Protein AF-A0A1E4TFN8-F1 (afdb_monomer_lite)

InterPro domains:
  IPR007232 DNA repair protein Rad52/59/22 [PTHR12132] (4-101)
  IPR041247 Rad52 family [PF04098] (3-101)
  IPR042525 DNA repair protein Rad52/59/22 superfamily [G3DSA:3.30.390.80] (1-101)

Radius of gyration: 15.19 Å; chains: 1; bounding box: 37×29×42 Å

Secondary structure (DSSP, 8-state):
------HHHHHHHHHHHH-TTSEEEEEEEEEEEEEEEETTEEEEEEEEEEEEEETTS-EEEEEEEEEEEEES-HHHHHHHHHHHHHHHHHHHHHHTT-TT-

Structure (mmCIF, N/CA/C/O backbone):
data_AF-A0A1E4TFN8-F1
#
_entry.id   AF-A0A1E4TFN8-F1
#
loop_
_atom_site.group_PDB
_atom_site.id
_atom_site.type_symbol
_atom_site.label_atom_id
_atom_site.label_alt_id
_atom_site.label_comp_id
_atom_site.label_asym_id
_atom_site.label_entity_id
_atom_site.label_seq_id
_atom_site.pdbx_PDB_ins_code
_atom_site.Cartn_x
_atom_site.Cartn_y
_atom_site.Cartn_z
_atom_site.occupancy
_atom_site.B_iso_or_equiv
_atom_site.auth_seq_id
_atom_site.auth_comp_id
_atom_site.auth_asym_id
_atom_site.auth_atom_id
_atom_site.pdbx_PDB_model_num
ATOM 1 N N . MET A 1 1 ? -0.176 -23.412 2.458 1.00 35.56 1 MET A N 1
ATOM 2 C CA . MET A 1 1 ? -0.817 -22.851 1.247 1.00 35.56 1 MET A CA 1
ATOM 3 C C . MET A 1 1 ? -1.280 -21.442 1.596 1.00 35.56 1 MET A C 1
ATOM 5 O O . MET A 1 1 ? -2.294 -21.302 2.263 1.00 35.56 1 MET A O 1
ATOM 9 N N . TYR A 1 2 ? -0.493 -20.406 1.289 1.00 39.50 2 TYR A N 1
ATOM 10 C CA . TYR A 1 2 ? -0.861 -19.027 1.636 1.00 39.50 2 TYR A CA 1
ATOM 11 C C . TYR A 1 2 ? -2.032 -18.587 0.751 1.00 39.50 2 TYR A C 1
ATOM 13 O O . TYR A 1 2 ? -1.859 -18.387 -0.449 1.00 39.50 2 TYR A O 1
ATOM 21 N N . ARG A 1 3 ? -3.234 -18.488 1.329 1.00 42.44 3 ARG A N 1
ATOM 22 C CA . ARG A 1 3 ? -4.430 -18.002 0.632 1.00 42.44 3 ARG A CA 1
ATOM 23 C C . ARG A 1 3 ? -4.209 -16.518 0.328 1.00 42.44 3 ARG A C 1
ATOM 25 O O . ARG A 1 3 ? -4.124 -15.692 1.236 1.00 42.44 3 ARG A O 1
ATOM 32 N N . TYR A 1 4 ? -3.995 -16.198 -0.943 1.00 49.62 4 TYR A N 1
ATOM 33 C CA . TYR A 1 4 ? -3.814 -14.828 -1.405 1.00 49.62 4 TYR A CA 1
ATOM 34 C C . TYR A 1 4 ? -5.203 -14.185 -1.443 1.00 49.62 4 TYR A C 1
ATOM 36 O O . TYR A 1 4 ? -6.003 -14.482 -2.325 1.00 49.62 4 TYR A O 1
ATOM 44 N N . LEU A 1 5 ? -5.532 -13.389 -0.427 1.00 55.97 5 LEU A N 1
ATOM 45 C CA . LEU A 1 5 ? -6.771 -12.621 -0.422 1.00 55.97 5 LEU A CA 1
ATOM 46 C C . LEU A 1 5 ? -6.637 -11.503 -1.452 1.00 55.97 5 LEU A C 1
ATOM 48 O O . LEU A 1 5 ? -5.683 -10.723 -1.418 1.00 55.97 5 LEU A O 1
ATOM 52 N N . GLU A 1 6 ? -7.559 -11.454 -2.408 1.00 68.00 6 GLU A N 1
ATOM 53 C CA . GLU A 1 6 ? -7.682 -10.286 -3.270 1.00 68.00 6 GLU A CA 1
ATOM 54 C C . GLU A 1 6 ? -8.057 -9.076 -2.420 1.00 68.00 6 GLU A C 1
ATOM 56 O O . GLU A 1 6 ? -8.885 -9.169 -1.517 1.00 68.00 6 GLU A O 1
ATOM 61 N N . VAL A 1 7 ? -7.469 -7.925 -2.735 1.00 61.06 7 VAL A N 1
ATOM 62 C CA . VAL A 1 7 ? -7.643 -6.686 -1.968 1.00 61.06 7 VAL A CA 1
ATOM 63 C C . VAL A 1 7 ? -9.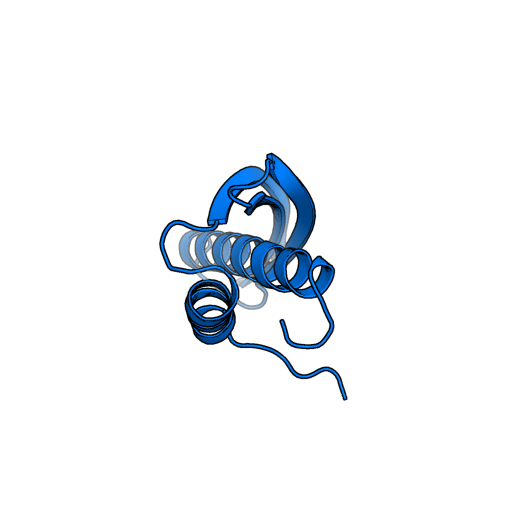124 -6.341 -1.799 1.00 61.06 7 VAL A C 1
ATOM 65 O O . VAL A 1 7 ? -9.557 -6.043 -0.692 1.00 61.06 7 VAL A O 1
ATOM 68 N N . GLY A 1 8 ? -9.924 -6.466 -2.866 1.00 63.09 8 GLY A N 1
ATOM 69 C CA . GLY A 1 8 ? -11.370 -6.224 -2.810 1.00 63.09 8 GLY A CA 1
ATOM 70 C C . GLY A 1 8 ? -12.105 -7.132 -1.819 1.00 63.09 8 GLY A C 1
ATOM 71 O O . GLY A 1 8 ? -13.030 -6.680 -1.145 1.00 63.09 8 GLY A O 1
ATOM 72 N N . ASN A 1 9 ? -11.644 -8.376 -1.655 1.00 70.44 9 ASN A N 1
ATOM 73 C CA . ASN A 1 9 ? -12.191 -9.290 -0.658 1.00 70.44 9 ASN A CA 1
ATOM 74 C C . ASN A 1 9 ? -11.792 -8.874 0.761 1.00 70.44 9 ASN A C 1
ATOM 76 O O . ASN A 1 9 ? -12.634 -8.961 1.645 1.00 70.44 9 ASN A O 1
ATOM 80 N N . SER A 1 10 ? -10.578 -8.357 0.979 1.00 70.38 10 SER A N 1
ATOM 81 C CA . SER A 1 10 ? -10.154 -7.849 2.293 1.00 70.38 10 SER A CA 1
ATOM 82 C C . SER A 1 10 ? -10.966 -6.627 2.742 1.00 70.38 10 SER A C 1
ATOM 84 O O . SER A 1 10 ? -11.399 -6.583 3.886 1.00 70.38 10 SER A O 1
ATOM 86 N N . PHE A 1 11 ? -11.253 -5.673 1.846 1.00 75.81 11 PHE A N 1
ATOM 87 C CA . PHE A 1 11 ? -12.110 -4.518 2.171 1.00 75.81 11 PHE A CA 1
ATOM 88 C C . PHE A 1 11 ? -13.545 -4.938 2.502 1.00 75.81 11 PHE A C 1
ATOM 90 O O . PHE A 1 11 ? -14.129 -4.452 3.470 1.00 75.81 11 PHE A O 1
ATOM 97 N N . ARG A 1 12 ? -14.121 -5.850 1.709 1.00 79.25 12 ARG A N 1
ATOM 98 C CA . ARG A 1 12 ? -15.475 -6.353 1.965 1.00 79.25 12 ARG A CA 1
ATOM 99 C C . ARG A 1 12 ? -15.541 -7.108 3.287 1.00 79.25 12 ARG A C 1
ATOM 101 O O . ARG A 1 12 ? -16.445 -6.873 4.072 1.00 79.25 12 ARG A O 1
ATOM 108 N N . LEU A 1 13 ? -14.556 -7.958 3.550 1.00 78.06 13 LEU A N 1
ATOM 109 C CA . LEU A 1 13 ? -14.500 -8.766 4.760 1.00 78.06 13 LEU A CA 1
ATOM 110 C C . LEU A 1 13 ? -14.236 -7.907 6.008 1.00 78.06 13 LEU A C 1
ATOM 112 O O . LEU A 1 13 ? -14.825 -8.161 7.052 1.00 78.06 13 LEU A O 1
ATOM 116 N N . ALA A 1 14 ? -13.457 -6.828 5.889 1.00 78.06 14 ALA A N 1
ATOM 117 C CA . ALA A 1 14 ? -13.341 -5.820 6.941 1.00 78.06 14 ALA A CA 1
ATOM 118 C C . ALA A 1 14 ? -14.682 -5.115 7.215 1.00 78.06 14 ALA A C 1
ATOM 120 O O . ALA A 1 14 ? -15.049 -4.943 8.374 1.00 78.06 14 ALA A O 1
ATOM 121 N N . ASN A 1 15 ? -15.449 -4.771 6.175 1.00 83.38 15 ASN A N 1
ATOM 122 C CA . ASN A 1 15 ? -16.796 -4.216 6.346 1.00 83.38 15 ASN A CA 1
ATOM 123 C C . ASN A 1 15 ? -17.779 -5.225 6.959 1.00 83.38 15 ASN A C 1
ATOM 125 O O . ASN A 1 15 ? -18.619 -4.819 7.756 1.00 83.38 15 ASN A O 1
ATOM 129 N N . ASP A 1 16 ? -17.671 -6.512 6.625 1.00 82.19 16 ASP A N 1
ATOM 130 C CA . ASP A 1 16 ? -18.527 -7.566 7.182 1.00 82.19 16 ASP A CA 1
ATOM 131 C C . ASP A 1 16 ? -18.202 -7.846 8.665 1.00 82.19 16 ASP A C 1
ATOM 133 O O . ASP A 1 16 ? -19.109 -8.122 9.448 1.00 82.19 16 ASP A O 1
ATOM 137 N N . ILE A 1 17 ? -16.925 -7.765 9.067 1.00 80.75 17 ILE A N 1
ATOM 138 C CA . ILE A 1 17 ? -16.475 -8.044 10.444 1.00 80.75 17 ILE A CA 1
ATOM 139 C C . ILE A 1 17 ? -16.620 -6.823 11.355 1.00 80.75 17 ILE A C 1
ATOM 141 O O . ILE A 1 17 ? -17.141 -6.940 12.462 1.00 80.75 17 ILE A O 1
ATOM 145 N N . PHE A 1 18 ? -16.129 -5.662 10.919 1.00 80.44 18 PHE A N 1
ATOM 146 C CA . PHE A 1 18 ? -16.066 -4.459 11.752 1.00 80.44 18 PHE A CA 1
ATOM 147 C C . PHE A 1 18 ? -17.249 -3.513 11.517 1.00 80.44 18 PHE A C 1
ATOM 149 O O . PHE A 1 18 ? -17.503 -2.648 12.348 1.00 80.44 18 PHE A O 1
ATOM 156 N N . GLY A 1 19 ? -17.993 -3.677 10.421 1.00 81.88 19 GLY A N 1
ATOM 157 C CA . GLY A 1 19 ? -18.961 -2.688 9.951 1.00 81.88 19 GLY A CA 1
ATOM 158 C C . GLY A 1 19 ? -18.291 -1.610 9.097 1.00 81.88 19 GLY A C 1
ATOM 159 O O . GLY A 1 19 ? -17.108 -1.310 9.256 1.00 81.88 19 GLY A O 1
ATOM 160 N N . PHE A 1 20 ? -19.047 -1.003 8.179 1.00 83.25 20 PHE A N 1
ATOM 161 C CA . PHE A 1 20 ? -18.519 0.021 7.265 1.00 83.25 20 PHE A CA 1
ATOM 162 C C . PHE A 1 20 ? -17.987 1.277 7.986 1.00 83.25 20 PHE A C 1
ATOM 164 O O . PHE A 1 20 ? -17.161 1.991 7.424 1.00 83.25 20 PHE A O 1
ATOM 171 N N . ASP A 1 21 ? -18.465 1.556 9.205 1.00 86.31 21 ASP A N 1
ATOM 172 C CA . ASP A 1 21 ? -18.043 2.664 10.074 1.00 86.31 21 ASP A CA 1
ATOM 173 C C . ASP A 1 21 ? -17.125 2.209 11.225 1.00 86.31 21 ASP A C 1
ATOM 175 O O . ASP A 1 21 ? -16.696 3.024 12.045 1.00 86.31 21 ASP A O 1
ATOM 179 N N . GLY A 1 22 ? -16.835 0.909 11.318 1.00 86.06 22 GLY A N 1
ATOM 180 C CA . GLY A 1 22 ? -16.066 0.329 12.417 1.00 86.06 22 GLY A CA 1
ATOM 181 C C . GLY A 1 22 ? -14.557 0.382 12.232 1.00 86.06 22 GLY A C 1
ATOM 182 O O . GLY A 1 22 ? -13.821 0.062 13.167 1.00 86.06 22 GLY A O 1
ATOM 183 N N . TRP A 1 23 ? -14.083 0.786 11.054 1.00 90.44 23 TRP A N 1
ATOM 184 C CA . TRP A 1 23 ? -12.663 0.882 10.755 1.00 90.44 23 TRP A CA 1
ATOM 185 C C . TRP A 1 23 ? -12.364 1.985 9.737 1.00 90.44 23 TRP A C 1
ATOM 187 O O . TRP A 1 23 ? -13.216 2.434 8.974 1.00 90.44 23 TRP A O 1
ATOM 197 N N . SER A 1 24 ? -11.117 2.430 9.730 1.00 90.00 24 SER A N 1
ATOM 198 C CA . SER A 1 24 ? -10.572 3.374 8.763 1.00 90.00 24 SER A CA 1
ATOM 199 C C . SER A 1 24 ? -9.143 2.978 8.416 1.00 90.00 24 SER A C 1
ATOM 201 O O . SER A 1 24 ? -8.527 2.145 9.090 1.00 90.00 24 SER A O 1
ATOM 203 N N . SER A 1 25 ? -8.602 3.561 7.349 1.00 90.38 25 SER A N 1
ATOM 204 C CA . SER A 1 25 ? -7.221 3.309 6.967 1.00 90.38 25 SER A CA 1
ATOM 205 C C . SER A 1 25 ? -6.463 4.550 6.562 1.00 90.38 25 SER A C 1
ATOM 207 O O . SER A 1 25 ? -7.042 5.533 6.100 1.00 90.38 25 SER A O 1
ATOM 209 N N . GLN A 1 26 ? -5.147 4.466 6.703 1.00 93.25 26 GLN A N 1
ATOM 210 C CA . GLN A 1 26 ? -4.228 5.528 6.359 1.00 93.25 26 GLN A CA 1
ATOM 211 C C . GLN A 1 26 ? -2.970 4.937 5.724 1.00 93.25 26 GLN A C 1
ATOM 213 O O . GLN A 1 26 ? -2.370 4.007 6.258 1.00 93.25 26 GLN A O 1
ATOM 218 N N . ILE A 1 27 ? -2.545 5.503 4.597 1.00 94.50 27 ILE A N 1
ATOM 219 C CA . ILE A 1 27 ? -1.205 5.262 4.059 1.00 94.50 27 ILE A CA 1
ATOM 220 C C . ILE A 1 27 ? -0.279 6.254 4.760 1.00 94.50 27 ILE A C 1
ATOM 222 O O . ILE A 1 27 ? -0.400 7.461 4.554 1.00 94.50 27 ILE A O 1
ATOM 226 N N . LEU A 1 28 ? 0.605 5.753 5.618 1.00 94.88 28 LEU A N 1
ATOM 227 C CA . LEU A 1 28 ? 1.540 6.578 6.386 1.00 94.88 28 LEU A CA 1
ATOM 228 C C . LEU A 1 28 ? 2.731 7.007 5.534 1.00 94.88 28 LEU A C 1
ATOM 230 O O . LEU A 1 28 ? 3.177 8.149 5.606 1.00 94.88 28 LEU A O 1
ATOM 234 N N . GLN A 1 29 ? 3.235 6.089 4.714 1.00 94.88 29 GLN A N 1
ATOM 235 C CA . GLN A 1 29 ? 4.407 6.322 3.885 1.00 94.88 29 GLN A CA 1
ATOM 236 C C . GLN A 1 29 ? 4.295 5.526 2.592 1.00 94.88 29 GLN A C 1
ATOM 238 O O . GLN A 1 29 ? 3.818 4.395 2.587 1.00 94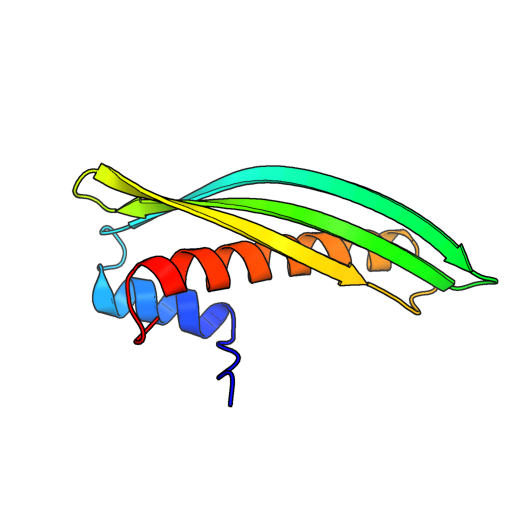.88 29 GLN A O 1
ATOM 243 N N . LEU A 1 30 ? 4.750 6.121 1.493 1.00 95.50 30 LEU A N 1
ATOM 244 C CA . LEU A 1 30 ? 4.845 5.461 0.198 1.00 95.50 30 LEU A CA 1
ATOM 245 C C . LEU A 1 30 ? 6.145 5.882 -0.480 1.00 95.50 30 LEU A C 1
ATOM 247 O O . LEU A 1 30 ? 6.249 6.985 -1.024 1.00 95.50 30 LEU A O 1
ATOM 251 N N . SER A 1 31 ? 7.129 4.992 -0.436 1.00 93.88 31 SER A N 1
ATOM 252 C CA . SER A 1 31 ? 8.479 5.197 -0.955 1.00 93.88 31 SER A CA 1
ATOM 253 C C . SER A 1 31 ? 8.750 4.308 -2.160 1.00 93.88 31 SER A C 1
ATOM 255 O O . SER A 1 31 ? 8.169 3.241 -2.341 1.00 93.88 31 SER A O 1
ATOM 257 N N . THR A 1 32 ? 9.634 4.777 -3.033 1.00 94.56 32 THR A N 1
ATOM 258 C CA . THR A 1 32 ? 10.213 3.963 -4.103 1.00 94.56 32 THR A CA 1
ATOM 259 C C . THR A 1 32 ? 11.679 3.794 -3.768 1.00 94.56 32 THR A C 1
ATOM 261 O O . THR A 1 32 ? 12.406 4.781 -3.727 1.00 94.56 32 THR A O 1
ATOM 264 N N . GLU A 1 33 ? 12.070 2.566 -3.448 1.00 93.12 33 GLU A N 1
ATOM 265 C CA . GLU A 1 33 ? 13.409 2.261 -2.936 1.00 93.12 33 GLU A CA 1
ATOM 266 C C . GLU A 1 33 ? 14.373 1.918 -4.062 1.00 93.12 33 GLU A C 1
ATOM 268 O O . GLU A 1 33 ? 15.547 2.264 -3.994 1.00 93.12 33 GLU A O 1
ATOM 273 N N . HIS A 1 34 ? 13.866 1.288 -5.124 1.00 92.75 34 HIS A N 1
ATOM 274 C CA . HIS A 1 34 ? 14.680 0.886 -6.263 1.00 92.75 34 HIS A CA 1
ATOM 275 C C . HIS A 1 34 ? 13.982 1.212 -7.574 1.00 92.75 34 HIS A C 1
ATOM 277 O O . HIS A 1 34 ? 12.790 0.941 -7.743 1.00 92.75 34 HIS A O 1
ATOM 283 N N . VAL A 1 35 ? 14.742 1.776 -8.505 1.00 93.62 35 VAL A N 1
ATOM 284 C CA . VAL A 1 35 ? 14.342 1.993 -9.895 1.00 93.62 35 VAL A CA 1
ATOM 285 C C . VAL A 1 35 ? 15.538 1.636 -10.756 1.00 93.62 35 VAL A C 1
ATOM 287 O O . VAL A 1 35 ? 16.569 2.302 -10.706 1.00 93.62 35 VAL A O 1
ATOM 290 N N . GLU A 1 36 ? 15.388 0.607 -11.573 1.00 92.81 36 GLU A N 1
ATOM 291 C CA . GLU A 1 36 ? 16.433 0.140 -12.46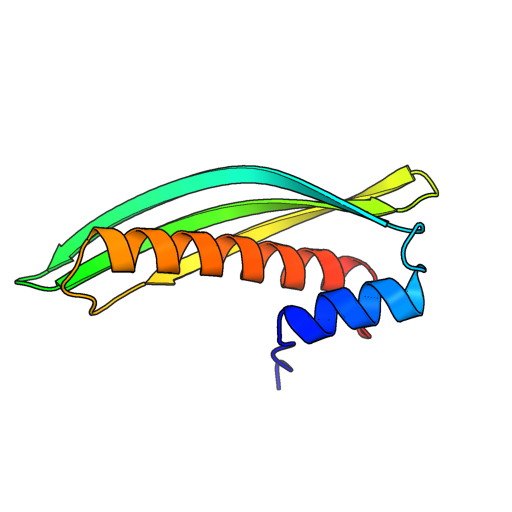9 1.00 92.81 36 GLU A CA 1
ATOM 292 C C . GLU A 1 36 ? 15.876 -0.060 -13.870 1.00 92.81 36 GLU A C 1
ATOM 294 O O . GLU A 1 36 ? 14.760 -0.546 -14.060 1.00 92.81 36 GLU A O 1
ATOM 299 N N . GLN A 1 37 ? 16.667 0.320 -14.868 1.00 91.81 37 GLN A N 1
ATOM 300 C CA . GLN A 1 37 ? 16.362 0.056 -16.263 1.00 91.81 37 GLN A CA 1
ATOM 301 C C . GLN A 1 37 ? 17.302 -1.028 -16.783 1.00 91.81 37 GLN A C 1
ATOM 303 O O . GLN A 1 37 ? 18.488 -0.790 -17.002 1.00 91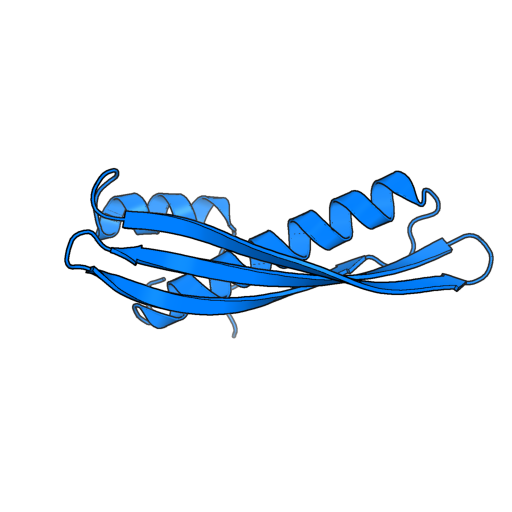.81 37 GLN A O 1
ATOM 308 N N . VAL A 1 38 ? 16.757 -2.216 -17.032 1.00 90.12 38 VAL A N 1
ATOM 309 C CA . VAL A 1 38 ? 17.490 -3.339 -17.618 1.00 90.12 38 VAL A CA 1
ATOM 310 C C . VAL A 1 38 ? 17.122 -3.436 -19.094 1.00 90.12 38 VAL A C 1
ATOM 312 O O . VAL A 1 38 ? 16.012 -3.835 -19.462 1.00 90.12 38 VAL A O 1
ATOM 315 N N . LYS A 1 39 ? 18.069 -3.071 -19.967 1.00 88.00 39 LYS A N 1
ATOM 316 C CA . LYS A 1 39 ? 17.873 -2.957 -21.424 1.00 88.00 39 LYS A CA 1
ATOM 317 C C . LYS A 1 39 ? 16.744 -1.966 -21.763 1.00 88.00 39 LYS A C 1
ATOM 319 O O . LYS A 1 39 ? 16.950 -0.757 -21.757 1.00 88.00 39 LYS A O 1
ATOM 324 N N . SER A 1 40 ? 15.546 -2.477 -22.048 1.00 89.19 40 SER A N 1
ATOM 325 C CA . SER A 1 40 ? 14.348 -1.700 -22.402 1.00 89.19 40 SER A CA 1
ATOM 326 C C . SER A 1 40 ? 13.201 -1.878 -21.405 1.00 89.19 40 SER A C 1
ATOM 328 O O . SER A 1 40 ? 12.099 -1.403 -21.663 1.00 89.19 40 SER A O 1
ATOM 330 N N . ASN A 1 41 ? 13.437 -2.586 -20.300 1.00 90.88 41 ASN A N 1
ATOM 331 C CA . ASN A 1 41 ? 12.446 -2.842 -19.263 1.00 90.88 41 ASN A CA 1
ATOM 332 C C . ASN A 1 41 ? 12.839 -2.122 -17.973 1.00 90.88 41 ASN A C 1
ATOM 334 O O . ASN A 1 41 ? 14.021 -2.013 -17.653 1.00 90.88 41 ASN A O 1
ATOM 338 N N . TYR A 1 42 ? 11.839 -1.688 -17.217 1.00 91.25 42 TYR A N 1
ATOM 339 C CA . TYR A 1 42 ? 12.000 -1.135 -15.883 1.00 91.25 42 TYR A CA 1
ATOM 340 C C . TYR A 1 42 ? 11.696 -2.190 -14.823 1.00 91.25 42 TYR A C 1
ATOM 342 O O . TYR A 1 42 ? 10.749 -2.975 -14.955 1.00 91.25 42 TYR A O 1
ATOM 350 N N . ILE A 1 43 ? 12.507 -2.169 -13.773 1.00 93.12 43 ILE A N 1
ATOM 351 C CA . ILE A 1 43 ? 12.308 -2.870 -12.513 1.00 93.12 43 ILE A CA 1
ATOM 352 C C . ILE A 1 43 ? 12.155 -1.792 -11.447 1.00 93.12 43 ILE A C 1
ATOM 354 O O . ILE A 1 43 ? 13.038 -0.955 -11.270 1.00 93.12 43 ILE A O 1
ATOM 358 N N . ILE A 1 44 ? 11.012 -1.773 -10.772 1.00 94.81 44 ILE A N 1
ATOM 359 C CA . ILE A 1 44 ? 10.711 -0.796 -9.727 1.00 94.81 44 ILE A CA 1
ATOM 360 C C . ILE A 1 44 ? 10.264 -1.544 -8.482 1.00 94.81 44 ILE A C 1
ATOM 362 O O . ILE A 1 44 ? 9.414 -2.434 -8.561 1.00 94.81 44 ILE A O 1
ATOM 366 N N . VAL A 1 45 ? 10.837 -1.158 -7.346 1.00 95.06 45 VAL A N 1
ATOM 367 C CA . VAL A 1 45 ? 10.456 -1.649 -6.024 1.00 95.06 45 VAL A CA 1
ATOM 368 C C . VAL A 1 45 ? 9.936 -0.477 -5.208 1.00 95.06 45 VAL A C 1
ATOM 370 O O . VAL A 1 45 ? 10.609 0.544 -5.032 1.00 95.06 45 VAL A O 1
ATOM 373 N N . SER A 1 46 ? 8.712 -0.614 -4.715 1.00 96.50 46 SER A N 1
ATOM 374 C CA . SER A 1 46 ? 8.067 0.361 -3.847 1.00 96.50 46 SER A CA 1
ATOM 375 C C . SER A 1 46 ? 7.647 -0.280 -2.537 1.00 96.50 46 SER A C 1
ATOM 377 O O . SER A 1 46 ? 7.224 -1.434 -2.497 1.00 96.50 46 SER A O 1
ATOM 379 N N . THR A 1 47 ? 7.717 0.505 -1.475 1.00 96.50 47 THR A N 1
ATOM 380 C CA . THR A 1 47 ? 7.284 0.126 -0.135 1.00 96.50 47 THR A CA 1
ATOM 381 C C . THR A 1 47 ? 6.184 1.071 0.321 1.00 96.50 47 THR A C 1
ATOM 383 O O . THR A 1 47 ? 6.206 2.269 0.026 1.00 96.50 47 THR A O 1
ATOM 386 N N . ALA A 1 48 ? 5.174 0.525 0.992 1.00 96.88 48 ALA A N 1
ATOM 387 C CA . ALA A 1 48 ? 4.057 1.292 1.522 1.00 96.88 48 ALA A CA 1
ATOM 388 C C . ALA A 1 48 ? 3.810 0.900 2.975 1.00 96.88 48 ALA A C 1
ATOM 390 O O . ALA A 1 48 ? 3.593 -0.273 3.262 1.00 96.88 48 ALA A O 1
ATOM 391 N N . VAL A 1 49 ? 3.804 1.873 3.879 1.00 95.94 49 VAL A N 1
ATOM 392 C CA . VAL A 1 49 ? 3.406 1.660 5.271 1.00 95.94 49 VAL A CA 1
ATOM 393 C C . VAL A 1 49 ? 1.931 2.007 5.393 1.00 95.94 49 VAL A C 1
ATOM 395 O O . VAL A 1 49 ? 1.519 3.129 5.077 1.00 95.94 49 VAL A O 1
ATOM 398 N N . VAL A 1 50 ? 1.134 1.040 5.832 1.00 94.94 50 VAL A N 1
ATOM 399 C CA . VAL A 1 50 ? -0.320 1.156 5.959 1.00 94.94 50 VAL A CA 1
ATOM 400 C C . VAL A 1 50 ? -0.713 0.971 7.415 1.00 94.94 50 VAL A C 1
ATOM 402 O O . VAL A 1 50 ? -0.212 0.075 8.090 1.00 94.94 50 VAL A O 1
ATOM 405 N N . ARG A 1 51 ? -1.643 1.807 7.875 1.00 94.00 51 ARG A N 1
ATOM 406 C CA . ARG A 1 51 ? -2.278 1.731 9.188 1.00 94.00 51 ARG A CA 1
ATOM 407 C C . ARG A 1 51 ? -3.766 1.456 9.030 1.00 94.00 51 ARG A C 1
ATOM 409 O O . ARG A 1 51 ? -4.439 2.143 8.260 1.00 94.00 51 ARG A O 1
ATOM 416 N N . ILE A 1 52 ? -4.278 0.511 9.806 1.00 92.25 52 ILE A N 1
ATOM 417 C CA . ILE A 1 52 ? -5.712 0.311 10.032 1.00 92.25 52 ILE A CA 1
ATOM 418 C C . ILE A 1 52 ? -6.042 0.771 11.448 1.00 92.25 52 ILE A C 1
ATOM 420 O O . ILE A 1 52 ? -5.301 0.476 12.386 1.00 92.25 52 ILE A O 1
ATOM 424 N N . ILE A 1 53 ? -7.142 1.506 11.586 1.00 91.44 53 ILE A N 1
ATOM 425 C CA . ILE A 1 53 ? -7.631 2.058 12.850 1.00 91.44 53 ILE A CA 1
ATOM 426 C C . ILE A 1 53 ? -9.068 1.581 13.026 1.00 91.44 53 ILE A C 1
ATOM 428 O O . ILE A 1 53 ? -9.917 1.887 12.190 1.00 91.44 53 ILE A O 1
ATOM 432 N N . LEU A 1 54 ? -9.337 0.843 14.096 1.00 90.62 54 LEU A N 1
ATOM 433 C CA . LEU A 1 54 ? -10.682 0.433 14.482 1.00 90.62 54 LEU A CA 1
ATOM 434 C C . LEU A 1 54 ? -11.368 1.525 15.311 1.00 90.62 54 LEU A C 1
ATOM 436 O O . LEU A 1 54 ? -10.726 2.407 15.884 1.00 90.62 54 LEU A O 1
ATOM 440 N N . ARG A 1 55 ? -12.695 1.456 15.395 1.00 88.94 55 ARG A N 1
ATOM 441 C CA . ARG A 1 55 ? -13.528 2.420 16.129 1.00 88.94 55 ARG A CA 1
ATOM 442 C C . ARG A 1 55 ? -13.231 2.484 17.630 1.00 88.94 55 ARG A C 1
ATOM 444 O O . ARG A 1 55 ? -13.440 3.528 18.239 1.00 88.94 55 ARG A O 1
ATOM 451 N N . ASP A 1 56 ? -12.748 1.393 18.217 1.00 87.25 56 ASP A N 1
ATOM 452 C CA . ASP A 1 56 ? -12.328 1.328 19.624 1.00 87.25 56 ASP A CA 1
ATOM 453 C C . ASP A 1 56 ? -10.961 1.997 19.882 1.00 87.25 56 ASP A C 1
ATOM 455 O O . ASP A 1 56 ? -10.524 2.085 21.028 1.00 87.25 56 ASP A O 1
ATOM 459 N N . GLY A 1 57 ? -10.296 2.488 18.830 1.00 87.25 57 GLY A N 1
ATOM 460 C CA . GLY A 1 57 ? -8.970 3.095 18.887 1.00 87.25 57 GLY A CA 1
ATOM 461 C C . GLY A 1 57 ? -7.822 2.109 18.673 1.00 87.25 57 GLY A C 1
ATOM 462 O O . GLY A 1 57 ? -6.669 2.540 18.618 1.00 87.25 57 GLY A O 1
ATOM 463 N N . THR A 1 58 ? -8.097 0.811 18.511 1.00 89.44 58 THR A N 1
ATOM 464 C CA . THR A 1 58 ? -7.073 -0.186 18.192 1.00 89.44 58 THR A CA 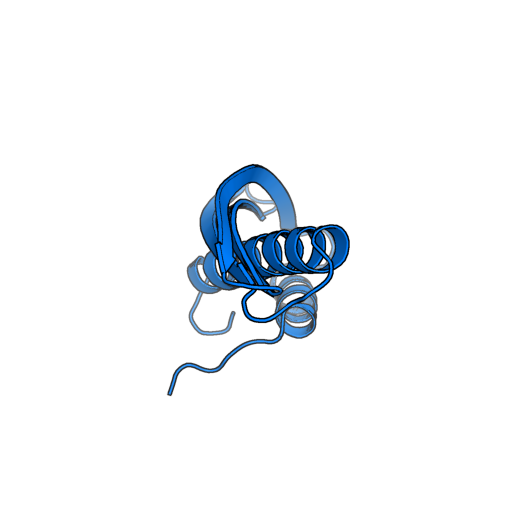1
ATOM 465 C C . THR A 1 58 ? -6.463 0.119 16.832 1.00 89.44 58 THR A C 1
ATOM 467 O O . THR A 1 58 ? -7.166 0.229 15.825 1.00 89.44 58 THR A O 1
ATOM 470 N N . THR A 1 59 ? -5.137 0.208 16.780 1.00 91.38 59 THR A N 1
ATOM 471 C CA . THR A 1 59 ? -4.401 0.411 15.534 1.00 91.38 59 THR A CA 1
ATOM 472 C C . THR A 1 59 ? -3.462 -0.749 15.258 1.00 91.38 59 THR A C 1
ATOM 474 O O . THR A 1 59 ? -2.886 -1.347 16.168 1.00 91.38 59 THR A O 1
ATOM 477 N N . ARG A 1 60 ? -3.301 -1.077 13.978 1.00 91.31 60 ARG A N 1
ATOM 478 C CA . ARG A 1 60 ? -2.249 -1.971 13.491 1.00 91.31 60 ARG A CA 1
ATOM 479 C C . ARG A 1 60 ? -1.574 -1.327 12.299 1.00 91.31 60 ARG A C 1
ATOM 481 O O . ARG A 1 60 ? -2.213 -0.609 11.531 1.00 91.31 60 ARG A O 1
ATOM 488 N N . GLU A 1 61 ? -0.286 -1.596 12.158 1.00 93.38 61 GLU A N 1
ATOM 489 C CA . GLU A 1 61 ? 0.551 -1.080 11.082 1.00 93.38 61 GLU A CA 1
ATOM 490 C C . GLU A 1 61 ? 1.343 -2.220 10.464 1.00 93.38 61 GLU A C 1
ATOM 492 O O . GLU A 1 61 ? 1.816 -3.114 11.169 1.00 93.38 61 GLU A O 1
ATOM 497 N N . ASP A 1 62 ? 1.480 -2.195 9.144 1.00 94.62 62 ASP A N 1
ATOM 498 C CA . ASP A 1 62 ? 2.359 -3.113 8.428 1.00 94.62 62 ASP A CA 1
ATOM 499 C C . ASP A 1 62 ? 2.939 -2.443 7.182 1.00 94.62 62 ASP A C 1
ATOM 501 O O . ASP A 1 62 ? 2.405 -1.455 6.664 1.00 94.62 62 ASP A O 1
ATOM 505 N N . THR A 1 63 ? 4.026 -3.021 6.685 1.00 94.81 63 THR A N 1
ATOM 506 C CA . THR A 1 63 ? 4.720 -2.572 5.483 1.00 94.81 63 THR A CA 1
ATOM 507 C C . THR A 1 63 ? 4.443 -3.546 4.350 1.00 94.81 63 THR A C 1
ATOM 509 O O . THR A 1 63 ? 4.762 -4.731 4.434 1.00 94.81 63 THR A O 1
ATOM 512 N N . GLY A 1 64 ? 3.861 -3.037 3.271 1.00 94.50 64 GLY A N 1
ATOM 513 C CA . GLY A 1 64 ? 3.674 -3.749 2.017 1.00 94.50 64 GLY A CA 1
ATOM 514 C C . GLY A 1 64 ? 4.805 -3.499 1.036 1.00 94.50 64 GLY A C 1
ATOM 515 O O . GLY A 1 64 ? 5.366 -2.400 0.984 1.00 94.50 64 GLY A O 1
ATOM 516 N N . VAL A 1 65 ? 5.092 -4.508 0.217 1.00 94.69 65 VAL A N 1
ATOM 517 C CA . VAL A 1 65 ? 6.097 -4.419 -0.846 1.00 94.69 65 VAL A CA 1
ATOM 518 C C . VAL A 1 65 ? 5.437 -4.639 -2.200 1.00 94.69 65 VAL A C 1
ATOM 520 O O . VAL A 1 65 ? 4.685 -5.589 -2.410 1.00 94.69 65 VAL A O 1
ATOM 523 N N . GLY A 1 66 ? 5.723 -3.740 -3.135 1.00 94.81 66 GLY A N 1
ATOM 524 C CA . GLY A 1 66 ? 5.307 -3.828 -4.524 1.00 94.81 66 GLY A CA 1
ATOM 525 C C . GLY A 1 66 ? 6.528 -3.928 -5.417 1.00 94.81 66 GLY A C 1
ATOM 526 O O . GLY A 1 66 ? 7.403 -3.069 -5.363 1.00 94.81 66 GLY A O 1
ATOM 527 N N . ILE A 1 67 ? 6.577 -4.973 -6.237 1.00 93.38 67 ILE A N 1
ATOM 528 C CA . ILE A 1 67 ? 7.634 -5.174 -7.226 1.00 93.38 67 ILE A CA 1
ATOM 529 C C . ILE A 1 67 ? 6.967 -5.194 -8.592 1.00 93.38 67 ILE A C 1
ATOM 531 O O . ILE A 1 67 ? 6.016 -5.944 -8.820 1.00 93.38 67 ILE A O 1
ATOM 535 N N . CYS A 1 68 ? 7.450 -4.355 -9.500 1.00 92.44 68 CYS A N 1
ATOM 536 C CA . CYS A 1 68 ? 7.050 -4.383 -10.895 1.00 92.44 68 CYS A CA 1
ATOM 537 C C . CYS A 1 68 ? 8.289 -4.586 -11.758 1.00 92.44 68 CYS A C 1
ATOM 539 O O . CYS A 1 68 ? 9.177 -3.740 -11.778 1.00 92.44 68 CYS A O 1
ATOM 541 N N . GLU A 1 69 ? 8.319 -5.687 -12.498 1.00 92.06 69 GLU A N 1
ATOM 542 C CA . GLU A 1 69 ? 9.403 -6.049 -13.408 1.00 92.06 69 GLU A CA 1
ATOM 543 C C . GLU A 1 69 ? 8.887 -6.205 -14.843 1.00 92.06 69 GLU A C 1
ATOM 545 O O . GLU A 1 69 ? 7.688 -6.363 -15.079 1.00 92.06 69 GLU A O 1
ATOM 550 N N . ASN A 1 70 ? 9.799 -6.168 -15.817 1.00 87.06 70 ASN A N 1
ATOM 551 C CA . ASN A 1 70 ? 9.510 -6.435 -17.232 1.00 87.06 70 ASN A CA 1
ATOM 552 C C . ASN A 1 70 ? 8.498 -5.481 -17.901 1.00 87.06 70 ASN A C 1
ATOM 554 O O . ASN A 1 70 ? 7.837 -5.851 -18.872 1.00 87.06 70 ASN A O 1
ATOM 558 N N . VAL A 1 71 ? 8.398 -4.230 -17.437 1.00 89.56 71 VAL A N 1
ATOM 559 C CA . VAL A 1 71 ? 7.519 -3.215 -18.046 1.00 89.56 71 VAL A CA 1
ATOM 560 C C . VAL A 1 71 ? 8.339 -2.174 -18.805 1.00 89.56 71 VAL A C 1
ATOM 562 O O . VAL A 1 71 ? 9.241 -1.564 -18.249 1.00 89.56 71 VAL A O 1
ATOM 565 N N . ARG A 1 72 ? 8.005 -1.931 -20.078 1.00 87.94 72 ARG A N 1
ATOM 566 C CA . ARG A 1 72 ? 8.734 -0.975 -20.939 1.00 87.94 72 ARG A CA 1
ATOM 567 C C . ARG A 1 72 ? 8.442 0.494 -20.635 1.00 87.94 72 ARG A C 1
ATOM 569 O O . ARG A 1 72 ? 9.282 1.352 -20.865 1.00 87.94 72 ARG A O 1
ATOM 576 N N . SER A 1 73 ? 7.237 0.792 -20.155 1.00 91.38 73 SER A N 1
ATOM 577 C CA . SER A 1 73 ? 6.822 2.153 -19.806 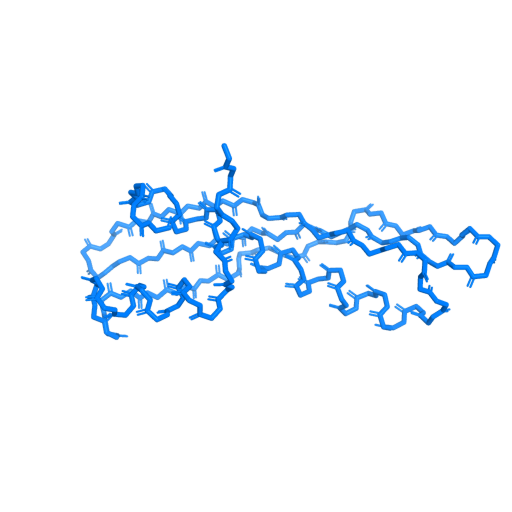1.00 91.38 73 SER A CA 1
ATOM 578 C C . SER A 1 73 ? 7.134 2.438 -18.343 1.00 91.38 73 SER A C 1
ATOM 580 O O . SER A 1 73 ? 6.539 1.819 -17.458 1.00 91.38 73 SER A O 1
ATOM 582 N N . PHE A 1 74 ? 8.017 3.405 -18.088 1.00 89.25 74 PHE A N 1
ATOM 583 C CA . PHE A 1 74 ? 8.352 3.844 -16.732 1.00 89.25 74 PHE A CA 1
ATOM 584 C C . PHE A 1 74 ? 7.105 4.241 -15.931 1.00 89.25 74 PHE A C 1
ATOM 586 O O . PHE A 1 74 ? 6.905 3.752 -14.823 1.00 89.25 74 PHE A O 1
ATOM 593 N N . GLY A 1 75 ? 6.220 5.063 -16.510 1.00 91.44 75 GLY A N 1
ATOM 594 C CA . GLY A 1 75 ? 5.015 5.532 -15.818 1.00 91.44 75 GLY A CA 1
ATOM 595 C C . GLY A 1 75 ? 4.086 4.387 -15.408 1.00 91.44 75 GLY A C 1
ATOM 596 O O . GLY A 1 75 ? 3.575 4.364 -14.291 1.00 91.44 75 GLY A O 1
ATOM 597 N N . THR A 1 76 ? 3.926 3.385 -16.278 1.00 92.06 76 THR A N 1
ATOM 598 C CA . THR A 1 76 ? 3.117 2.196 -15.973 1.00 92.06 76 THR A CA 1
ATOM 599 C C . THR A 1 76 ? 3.773 1.321 -14.909 1.00 92.06 76 THR A C 1
ATOM 601 O O . THR A 1 76 ? 3.079 0.827 -14.022 1.00 92.06 76 THR A O 1
ATOM 604 N N . ALA A 1 77 ? 5.091 1.122 -14.985 1.00 91.81 77 ALA A N 1
ATOM 605 C CA . ALA A 1 77 ? 5.837 0.348 -13.995 1.00 91.81 77 ALA A CA 1
ATOM 606 C C . ALA A 1 77 ? 5.751 0.998 -12.606 1.00 91.81 77 ALA A C 1
ATOM 608 O O . ALA A 1 77 ? 5.508 0.323 -11.606 1.00 91.81 77 ALA A O 1
ATOM 609 N N . PHE A 1 78 ? 5.886 2.325 -12.563 1.00 92.44 78 PHE A N 1
ATOM 610 C CA . PHE A 1 78 ? 5.875 3.112 -11.337 1.00 92.44 78 PHE A CA 1
ATOM 611 C C . PHE A 1 78 ? 4.504 3.078 -10.657 1.00 92.44 78 PHE A C 1
ATOM 613 O O . PHE A 1 78 ? 4.405 2.791 -9.462 1.00 92.44 78 PHE A O 1
ATOM 620 N N . ASP A 1 79 ? 3.434 3.294 -11.425 1.00 93.81 79 ASP A N 1
ATOM 621 C CA . ASP A 1 79 ? 2.061 3.222 -10.920 1.00 93.81 79 ASP A CA 1
ATOM 622 C C . ASP A 1 79 ? 1.711 1.810 -10.416 1.00 93.81 79 ASP A C 1
ATOM 624 O O . ASP A 1 79 ? 1.200 1.651 -9.303 1.00 93.81 79 ASP A O 1
ATOM 628 N N . LYS A 1 80 ? 2.059 0.763 -11.180 1.00 93.38 80 LYS A N 1
ATOM 629 C CA . LYS A 1 80 ? 1.816 -0.633 -10.779 1.00 93.38 80 LYS A CA 1
ATOM 630 C C . LYS A 1 80 ? 2.567 -1.024 -9.511 1.00 93.38 80 LYS A C 1
ATOM 632 O O . LYS A 1 80 ? 1.974 -1.662 -8.640 1.00 93.38 80 LYS A O 1
ATOM 637 N N . SER A 1 81 ? 3.840 -0.645 -9.400 1.00 94.31 81 SER A N 1
ATOM 638 C CA . SER A 1 81 ? 4.662 -0.923 -8.219 1.00 94.31 81 SER A CA 1
ATOM 639 C C . SER A 1 81 ? 4.033 -0.325 -6.959 1.00 94.31 81 SER A C 1
ATOM 641 O O . SER A 1 81 ? 3.774 -1.034 -5.986 1.00 94.31 81 SER A O 1
ATOM 643 N N . ARG A 1 82 ? 3.664 0.961 -7.002 1.00 94.50 82 ARG A N 1
ATOM 644 C CA . ARG A 1 82 ? 3.057 1.662 -5.859 1.00 94.50 82 ARG A CA 1
ATOM 645 C C . ARG A 1 82 ? 1.691 1.096 -5.479 1.00 94.50 82 ARG A C 1
ATOM 647 O O . ARG A 1 82 ? 1.439 0.864 -4.299 1.00 94.50 82 ARG A O 1
ATOM 654 N N . LYS A 1 83 ? 0.824 0.821 -6.459 1.00 93.50 83 LYS A N 1
ATOM 655 C CA . LYS A 1 83 ? -0.489 0.194 -6.216 1.00 93.50 83 LYS A CA 1
ATOM 656 C C . LYS A 1 83 ? -0.355 -1.185 -5.575 1.00 93.50 83 LYS A C 1
ATOM 658 O O . LYS A 1 83 ? -1.122 -1.514 -4.669 1.00 93.50 83 LYS A O 1
ATOM 663 N N . SER A 1 84 ? 0.628 -1.965 -6.018 1.00 93.69 84 SER A N 1
ATOM 664 C CA . SER A 1 84 ? 0.907 -3.291 -5.463 1.00 93.69 84 SER A CA 1
ATOM 665 C C . SER A 1 84 ? 1.436 -3.199 -4.032 1.00 93.69 84 SER A C 1
ATOM 667 O O . SER A 1 84 ? 0.967 -3.947 -3.182 1.00 93.69 84 SER A O 1
ATOM 669 N N . ALA A 1 85 ? 2.316 -2.236 -3.735 1.00 94.69 85 ALA A N 1
ATOM 670 C CA . ALA A 1 85 ? 2.831 -2.007 -2.384 1.00 94.69 85 ALA A CA 1
ATOM 671 C C . ALA A 1 85 ? 1.715 -1.637 -1.396 1.00 94.69 85 ALA A C 1
ATOM 673 O O . ALA A 1 85 ? 1.607 -2.235 -0.330 1.00 94.69 85 ALA A O 1
ATOM 674 N N . ILE A 1 86 ? 0.834 -0.706 -1.779 1.00 93.44 86 ILE A N 1
ATOM 675 C CA . ILE A 1 86 ? -0.336 -0.318 -0.973 1.00 93.44 86 ILE A CA 1
ATOM 676 C C . ILE A 1 86 ? -1.245 -1.529 -0.729 1.00 93.44 86 ILE A C 1
ATOM 678 O O . ILE A 1 86 ? -1.638 -1.811 0.400 1.00 93.44 86 ILE A O 1
ATOM 682 N N . SER A 1 87 ? -1.556 -2.263 -1.798 1.00 91.44 87 SER A N 1
ATOM 683 C CA . SER A 1 87 ? -2.394 -3.463 -1.754 1.00 91.44 87 SER A CA 1
ATOM 684 C C . SER A 1 87 ? -1.828 -4.529 -0.822 1.00 91.44 87 SER A C 1
ATOM 686 O O . SER A 1 87 ? -2.568 -5.170 -0.077 1.00 91.44 87 SER A O 1
ATOM 688 N N . ASP A 1 88 ? -0.515 -4.735 -0.867 1.00 92.00 88 ASP A N 1
ATOM 689 C CA . ASP A 1 88 ? 0.173 -5.671 0.008 1.00 92.00 88 ASP A CA 1
ATOM 690 C C . ASP A 1 88 ? 0.143 -5.217 1.469 1.00 92.00 88 ASP A C 1
ATOM 692 O O . ASP A 1 88 ? -0.205 -6.011 2.342 1.00 92.00 88 ASP A O 1
ATOM 696 N N . GLY A 1 89 ? 0.372 -3.927 1.723 1.00 92.56 89 GLY A N 1
ATOM 697 C CA . GLY A 1 89 ? 0.312 -3.342 3.063 1.00 92.56 89 GLY A CA 1
ATOM 698 C C . GLY A 1 89 ? -1.062 -3.525 3.700 1.00 92.56 89 GLY A C 1
ATOM 699 O O . GLY A 1 89 ? -1.154 -3.967 4.843 1.00 92.56 89 GLY A O 1
ATOM 700 N N . TYR A 1 90 ? -2.135 -3.306 2.934 1.00 90.12 90 TYR A N 1
ATOM 701 C CA . TYR A 1 90 ? -3.499 -3.580 3.386 1.00 90.12 90 TYR A CA 1
ATOM 702 C C . TYR A 1 90 ? -3.704 -5.039 3.784 1.00 90.12 90 TYR A C 1
ATOM 704 O O . TYR A 1 90 ? -4.119 -5.310 4.908 1.00 90.12 90 TYR A O 1
ATOM 712 N N . LYS A 1 91 ? -3.385 -5.988 2.897 1.00 87.12 91 LYS A N 1
ATOM 713 C CA . LYS A 1 91 ? -3.560 -7.425 3.177 1.00 87.12 91 LYS A CA 1
ATOM 714 C C . LYS A 1 91 ? -2.780 -7.860 4.418 1.00 87.12 91 LYS A C 1
ATOM 716 O O . LYS A 1 91 ? -3.276 -8.656 5.207 1.00 87.12 91 LYS A O 1
ATOM 721 N N . ARG A 1 92 ? -1.550 -7.370 4.579 1.00 89.69 92 ARG A N 1
ATOM 722 C CA . ARG A 1 92 ? -0.698 -7.703 5.727 1.00 89.69 92 ARG A CA 1
ATOM 723 C C . ARG A 1 92 ? -1.250 -7.114 7.019 1.00 89.69 92 ARG A C 1
ATOM 725 O O . ARG A 1 92 ? -1.343 -7.825 8.012 1.00 89.69 92 ARG A O 1
ATOM 732 N N . CYS A 1 93 ? -1.699 -5.863 6.977 1.00 89.38 93 CYS A N 1
ATOM 733 C CA . CYS A 1 93 ? -2.305 -5.210 8.126 1.00 89.38 93 CYS A CA 1
ATOM 734 C C . CYS A 1 93 ? -3.619 -5.893 8.547 1.00 89.38 93 CYS A C 1
ATOM 736 O O . CYS A 1 93 ? -3.807 -6.160 9.729 1.00 89.38 93 CYS A O 1
ATOM 738 N N . PHE A 1 94 ? -4.487 -6.268 7.598 1.00 84.88 94 PHE A N 1
ATOM 739 C CA . PHE A 1 94 ? -5.725 -7.000 7.897 1.00 84.88 94 PHE A CA 1
ATOM 740 C C . PHE A 1 94 ? -5.474 -8.356 8.557 1.00 84.88 94 PHE A C 1
ATOM 742 O O . PHE A 1 94 ? -6.109 -8.657 9.567 1.00 84.88 94 PHE A O 1
ATOM 749 N N . LYS A 1 95 ? -4.483 -9.116 8.079 1.00 84.25 95 LYS A N 1
ATOM 750 C CA . LYS A 1 95 ? -4.080 -10.393 8.692 1.00 84.25 95 LYS A CA 1
ATOM 751 C C . LYS A 1 95 ? -3.712 -10.274 10.169 1.00 84.25 95 LYS A C 1
ATOM 753 O O . LYS A 1 95 ? -3.878 -11.229 10.921 1.00 84.25 95 LYS A O 1
ATOM 758 N N . GLN A 1 96 ? -3.225 -9.115 10.617 1.00 83.00 96 GLN A N 1
ATOM 759 C CA . GLN A 1 96 ? -2.887 -8.912 12.027 1.00 83.00 96 GLN A CA 1
ATOM 760 C C . GLN A 1 96 ? -4.108 -8.892 12.962 1.00 83.00 96 GLN A C 1
ATOM 762 O O . GLN A 1 96 ? -3.934 -9.042 14.174 1.00 83.00 96 GLN A O 1
ATOM 767 N N . PHE A 1 97 ? -5.321 -8.711 12.430 1.00 78.56 97 PHE A N 1
ATOM 768 C CA . PHE A 1 97 ? -6.565 -8.734 13.204 1.00 78.56 97 PHE A CA 1
ATOM 769 C C . PHE A 1 97 ? -7.182 -10.141 13.331 1.00 78.56 97 PHE A C 1
ATOM 771 O O . PHE A 1 97 ? -8.122 -10.310 14.106 1.00 78.56 97 PHE A O 1
ATOM 778 N N . GLY A 1 98 ? -6.644 -11.155 12.642 1.00 69.25 98 GLY A N 1
ATOM 779 C CA . GLY A 1 98 ? -7.014 -12.565 12.813 1.00 69.25 98 GLY A CA 1
ATOM 780 C C . GLY A 1 98 ? -6.902 -13.389 11.526 1.00 69.25 98 GLY A C 1
ATOM 781 O O . GLY A 1 98 ? -6.996 -12.849 10.431 1.00 69.25 98 GLY A O 1
ATOM 782 N N . ASP A 1 99 ? -6.762 -14.713 11.657 1.00 56.88 99 ASP A N 1
ATOM 783 C CA . ASP A 1 99 ? -6.567 -15.659 10.535 1.00 56.88 99 ASP A CA 1
ATOM 784 C C . ASP A 1 99 ? -7.742 -15.730 9.533 1.00 56.88 99 ASP A C 1
ATOM 786 O O . ASP A 1 99 ? -7.625 -16.338 8.466 1.00 56.88 99 ASP A O 1
ATOM 790 N N . SER A 1 100 ? -8.878 -15.109 9.862 1.00 51.00 100 SER A N 1
ATOM 791 C CA . SER A 1 100 ? -10.041 -14.971 8.978 1.00 51.00 100 SER A CA 1
ATOM 792 C C . SER A 1 100 ? -9.918 -13.813 7.968 1.00 51.00 100 SER A C 1
ATOM 794 O O . SER A 1 100 ? -10.796 -13.700 7.109 1.00 51.00 100 SER A O 1
ATOM 796 N N . LEU A 1 101 ? -8.876 -12.969 8.070 1.00 47.31 101 LEU A N 1
ATOM 797 C CA . LEU A 1 101 ? -8.678 -11.688 7.359 1.00 47.31 101 LEU A CA 1
ATOM 798 C C . LEU A 1 101 ? -7.413 -11.619 6.487 1.00 47.31 101 LEU A C 1
ATOM 800 O O . LEU A 1 101 ? -6.453 -12.391 6.703 1.00 47.31 101 LEU A O 1
#

Foldseek 3Di:
DPDDDQLVNLLVVCCVVQNPQFKDKDFPDKDWDDWDDDPQKIWTKIKIKMWMAGPVRDIFIDIFIFIFIDHRDPVVSVVRRRVRRVSRRSVVRSCVVDPVD

pLDDT: mean 85.56, std 13.47, range [35.56, 96.88]

Sequence (101 aa):
MYRYLEVGNSFRLANDIFGFDGWSSQILQLSTEHVEQVKSNYIIVSTAVVRIILRDGTTREDTGVGICENVRSFGTAFDKSRKSAISDGYKRCFKQFGDSL

Organism: NCBI:txid767744